Protein AF-A0A7Y6PIH4-F1 (afdb_monomer)

Secondary structure (DSSP, 8-state):
---------TTTTHHHHHHHHHHHHHHHHHHHHHHHHHHHHHHTT----HHHHHHHHHS--SSSBHHHHHHHHHHHHHHTT-HHHHHHHHHHHHHHHHHHHHHSSSPPPBGGG-

Solvent-accessible surface area (backbone atoms only — not comparable to full-atom values): 6818 Å² total; per-residue (Å²): 134,87,83,85,78,87,83,77,62,96,64,76,55,52,67,57,50,52,48,50,55,52,48,54,49,49,54,53,53,53,54,48,53,53,50,53,53,51,53,53,38,56,76,68,72,51,92,80,54,72,66,59,51,49,52,62,67,68,42,79,77,78,53,48,26,46,62,57,34,52,52,51,52,36,51,53,32,46,75,74,64,39,52,73,58,27,55,53,50,52,54,50,51,53,53,49,52,55,56,42,49,76,76,40,88,74,69,74,48,50,50,95,78,116

Mean predicted aligned error: 12.35 Å

Structure (mmCIF, N/CA/C/O backbone):
data_AF-A0A7Y6PIH4-F1
#
_entry.id   AF-A0A7Y6PIH4-F1
#
loop_
_atom_site.group_PDB
_atom_site.id
_atom_site.type_symbol
_atom_site.label_atom_id
_atom_site.label_alt_id
_atom_site.label_comp_id
_atom_site.label_asym_id
_atom_site.label_entity_id
_atom_site.label_seq_id
_atom_site.pdbx_PDB_ins_code
_atom_site.Cartn_x
_atom_site.Cartn_y
_atom_site.Cartn_z
_atom_site.occupancy
_atom_site.B_iso_or_equiv
_atom_site.auth_seq_id
_atom_site.auth_comp_id
_atom_site.auth_asym_id
_atom_site.auth_atom_id
_atom_site.pdbx_PDB_model_num
ATOM 1 N N . ILE A 1 1 ? 39.146 8.997 -51.116 1.00 45.31 1 ILE A N 1
ATOM 2 C CA . ILE A 1 1 ? 38.136 8.161 -50.426 1.00 45.31 1 ILE A CA 1
ATOM 3 C C . ILE A 1 1 ? 37.591 9.006 -49.284 1.00 45.31 1 ILE A C 1
ATOM 5 O O . ILE A 1 1 ? 38.354 9.322 -48.380 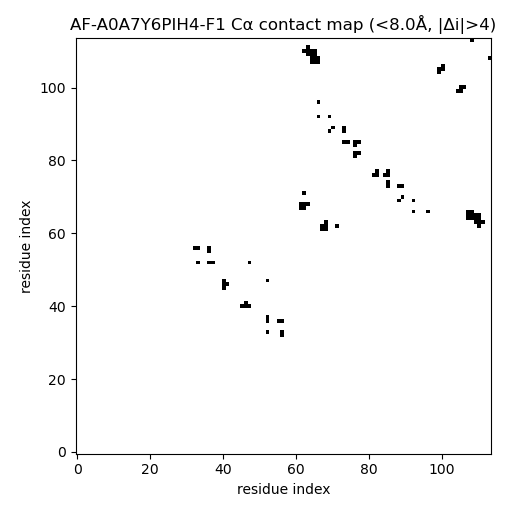1.00 45.31 1 ILE A O 1
ATOM 9 N N . PHE A 1 2 ? 36.349 9.485 -49.377 1.00 49.38 2 PHE A N 1
ATOM 10 C CA . PHE A 1 2 ? 35.722 10.224 -48.279 1.00 49.38 2 PHE A CA 1
ATOM 11 C C . PHE A 1 2 ? 35.199 9.211 -47.260 1.00 49.38 2 PHE A C 1
ATOM 13 O O . PHE A 1 2 ? 34.300 8.437 -47.572 1.00 49.38 2 PHE A O 1
ATOM 20 N N . ASN A 1 3 ? 35.784 9.196 -46.061 1.00 59.31 3 ASN A N 1
ATOM 21 C CA . ASN A 1 3 ? 35.239 8.445 -44.935 1.00 59.31 3 ASN A CA 1
ATOM 22 C C . ASN A 1 3 ? 34.071 9.239 -44.349 1.00 59.31 3 ASN A C 1
ATOM 24 O O . ASN A 1 3 ? 34.271 10.227 -43.644 1.00 59.31 3 ASN A O 1
ATOM 28 N N . SER A 1 4 ? 32.849 8.816 -44.650 1.00 68.75 4 SER A N 1
ATOM 29 C CA . SER A 1 4 ? 31.657 9.310 -43.967 1.00 68.75 4 SER A CA 1
ATOM 30 C C . SER A 1 4 ? 31.539 8.603 -42.619 1.00 68.75 4 SER A C 1
ATOM 32 O O . SER A 1 4 ? 31.382 7.385 -42.567 1.00 68.75 4 SER A O 1
ATOM 34 N N . GLN A 1 5 ? 31.623 9.360 -41.527 1.00 73.69 5 GLN A N 1
ATOM 35 C CA . GLN A 1 5 ? 31.438 8.842 -40.174 1.00 73.69 5 GLN A CA 1
ATOM 36 C C . GLN A 1 5 ? 30.097 9.333 -39.627 1.00 73.69 5 GLN A C 1
ATOM 38 O O . GLN A 1 5 ? 29.801 10.527 -39.656 1.00 73.69 5 GLN A O 1
ATOM 43 N N . ILE A 1 6 ? 29.272 8.406 -39.143 1.00 73.56 6 ILE A N 1
ATOM 44 C CA . ILE A 1 6 ? 27.998 8.730 -38.498 1.00 73.56 6 ILE A CA 1
ATOM 45 C C . ILE A 1 6 ? 28.288 9.053 -37.032 1.00 73.56 6 ILE A C 1
ATOM 47 O O . ILE A 1 6 ? 28.725 8.187 -36.275 1.00 73.56 6 ILE A O 1
ATOM 51 N N . ILE A 1 7 ? 28.042 10.300 -36.631 1.00 74.12 7 ILE A N 1
ATOM 52 C CA . ILE A 1 7 ? 28.153 10.739 -35.237 1.00 74.12 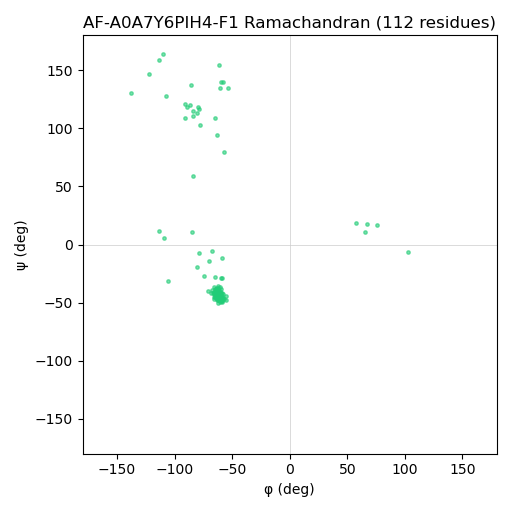7 ILE A CA 1
ATOM 53 C C . ILE A 1 7 ? 26.785 10.558 -34.582 1.00 74.12 7 ILE A C 1
ATOM 55 O O . ILE A 1 7 ? 25.849 11.299 -34.878 1.00 74.12 7 ILE A O 1
ATOM 59 N N . ILE A 1 8 ? 26.663 9.577 -33.688 1.00 71.06 8 ILE A N 1
ATOM 60 C CA . ILE A 1 8 ? 25.469 9.409 -32.854 1.00 71.06 8 ILE A CA 1
ATOM 61 C C . ILE A 1 8 ? 25.647 10.277 -31.597 1.00 71.06 8 ILE A C 1
ATOM 63 O O . ILE A 1 8 ? 26.599 10.058 -30.846 1.00 71.06 8 ILE A O 1
ATOM 67 N N . PRO A 1 9 ? 24.763 11.259 -31.335 1.00 73.69 9 PRO A N 1
ATOM 68 C CA . PRO A 1 9 ? 24.865 12.113 -30.156 1.00 73.69 9 PRO A CA 1
ATOM 69 C C . PRO A 1 9 ? 24.847 11.299 -28.859 1.00 73.69 9 PRO A C 1
ATOM 71 O O . PRO A 1 9 ? 24.026 10.393 -28.713 1.00 73.69 9 PRO A O 1
ATOM 74 N N . ALA A 1 10 ? 25.677 11.682 -27.886 1.00 68.50 10 ALA A N 1
ATOM 75 C CA . ALA A 1 10 ? 25.897 10.957 -26.626 1.00 68.50 10 ALA A CA 1
ATOM 76 C C . ALA A 1 10 ? 24.642 10.731 -25.751 1.00 68.50 10 ALA A C 1
ATOM 78 O O . ALA A 1 10 ? 24.689 9.947 -24.812 1.00 68.50 10 ALA A O 1
ATOM 79 N N . LYS A 1 11 ? 23.515 11.389 -26.060 1.00 68.88 11 LYS A N 1
ATOM 80 C CA . LYS A 1 11 ? 22.232 11.264 -25.338 1.00 68.88 11 LYS A CA 1
ATOM 81 C C . LYS A 1 11 ? 21.145 10.538 -26.131 1.00 68.88 11 LYS A C 1
ATOM 83 O O . LYS A 1 11 ? 19.992 10.461 -25.701 1.00 68.88 11 LYS A O 1
ATOM 88 N N . THR A 1 12 ? 21.490 10.015 -27.306 1.00 69.75 12 THR A N 1
ATOM 89 C CA . THR A 1 12 ? 20.560 9.260 -28.148 1.00 69.75 12 THR A CA 1
ATOM 90 C C . THR A 1 12 ? 20.177 7.981 -27.412 1.00 69.75 12 THR A C 1
ATOM 92 O O . THR A 1 12 ? 20.995 7.087 -27.233 1.00 69.75 12 THR A O 1
ATOM 95 N N . GLY A 1 13 ? 18.932 7.910 -26.940 1.00 73.75 13 GLY A N 1
ATOM 96 C CA . GLY A 1 13 ? 18.413 6.754 -26.208 1.00 73.75 13 GLY A CA 1
ATOM 97 C C . GLY A 1 13 ? 18.315 6.919 -24.690 1.00 73.75 13 GLY A C 1
ATOM 98 O O . GLY A 1 13 ? 17.682 6.069 -24.072 1.00 73.75 13 GLY A O 1
ATOM 99 N N . GLU A 1 14 ? 18.806 8.007 -24.080 1.00 83.12 14 GLU A N 1
ATOM 100 C CA . GLU A 1 14 ? 18.625 8.245 -22.631 1.00 83.12 14 GLU A CA 1
ATOM 101 C C . GLU A 1 14 ? 17.141 8.309 -22.243 1.00 83.12 14 GLU A C 1
ATOM 103 O O . GLU A 1 14 ? 16.727 7.724 -21.243 1.00 83.12 14 GLU A O 1
ATOM 108 N N . ASN A 1 15 ? 16.316 8.972 -23.062 1.00 84.50 15 ASN A N 1
ATOM 109 C CA . ASN A 1 15 ? 14.870 9.052 -22.839 1.00 84.50 15 ASN A CA 1
ATOM 110 C C . ASN A 1 15 ? 14.210 7.671 -22.922 1.00 84.50 15 ASN A C 1
ATOM 112 O O . ASN A 1 15 ? 13.398 7.323 -22.067 1.00 84.50 15 ASN A O 1
ATOM 116 N N . ARG A 1 16 ? 14.601 6.859 -23.914 1.00 87.12 16 ARG A N 1
ATOM 117 C CA . ARG A 1 16 ? 14.115 5.482 -24.063 1.00 87.12 16 ARG A CA 1
ATOM 118 C C . ARG A 1 16 ? 14.564 4.622 -22.886 1.00 87.12 16 ARG A C 1
ATOM 120 O O . ARG A 1 16 ? 13.749 3.898 -22.334 1.00 87.12 16 ARG A O 1
ATOM 127 N N . HIS A 1 17 ? 15.826 4.716 -22.480 1.00 87.44 17 HIS A N 1
ATOM 128 C CA . HIS A 1 17 ? 16.353 3.978 -21.338 1.00 87.44 17 HIS A CA 1
ATOM 129 C C . HIS A 1 17 ? 15.608 4.344 -20.049 1.00 87.44 17 HIS A C 1
ATOM 131 O O . HIS A 1 17 ? 15.111 3.457 -19.362 1.00 87.44 17 HIS A O 1
ATOM 137 N N . ARG A 1 18 ? 15.440 5.641 -19.762 1.00 88.00 18 ARG A N 1
ATOM 138 C CA . ARG A 1 18 ? 14.688 6.121 -18.594 1.00 88.00 18 ARG A CA 1
ATOM 139 C C . ARG A 1 18 ? 13.243 5.628 -18.604 1.00 88.00 18 ARG A C 1
ATOM 141 O O . ARG A 1 18 ? 12.753 5.174 -17.575 1.00 88.00 18 ARG A O 1
ATOM 148 N N . TYR A 1 19 ? 12.584 5.692 -19.760 1.00 88.25 19 TYR A N 1
ATOM 149 C CA . TYR A 1 19 ? 11.237 5.161 -19.933 1.00 88.25 19 TYR A CA 1
ATOM 150 C C . TYR A 1 19 ? 11.186 3.656 -19.650 1.00 88.25 19 TYR A C 1
ATOM 152 O O . TYR A 1 19 ? 10.366 3.227 -18.850 1.00 88.25 19 TYR A O 1
ATOM 160 N N . LEU A 1 20 ? 12.094 2.865 -20.228 1.00 92.50 20 LEU A N 1
ATOM 161 C CA . LEU A 1 20 ? 12.132 1.413 -20.028 1.00 92.50 20 LEU A CA 1
ATOM 162 C C . LEU A 1 20 ? 12.421 1.027 -18.572 1.00 92.50 20 LEU A C 1
ATOM 164 O O . LEU A 1 20 ? 11.811 0.093 -18.063 1.00 92.50 20 LEU A O 1
ATOM 168 N N . VAL A 1 21 ? 13.303 1.758 -17.884 1.00 90.88 21 VAL A N 1
ATOM 169 C CA . VAL A 1 21 ? 13.553 1.568 -16.446 1.00 90.88 21 VAL A CA 1
ATOM 170 C C . VAL A 1 21 ? 12.295 1.875 -15.632 1.00 90.88 21 VAL A C 1
ATOM 172 O O . VAL A 1 21 ? 11.933 1.101 -14.749 1.00 90.88 21 VAL A O 1
ATOM 175 N N . SER A 1 22 ? 11.602 2.975 -15.943 1.00 85.00 22 SER A N 1
ATOM 176 C CA . SER A 1 22 ? 10.342 3.329 -15.282 1.00 85.00 22 SER A CA 1
ATOM 177 C C . SER A 1 22 ? 9.242 2.302 -15.551 1.00 85.00 22 SER A C 1
ATOM 179 O O . SER A 1 22 ? 8.512 1.946 -14.635 1.00 85.00 22 SER A O 1
ATOM 181 N N . LEU A 1 23 ? 9.135 1.815 -16.788 1.00 90.44 23 LEU A N 1
ATOM 182 C CA . LEU A 1 23 ? 8.143 0.826 -17.196 1.00 90.44 23 LEU A CA 1
ATOM 183 C C . LEU A 1 23 ? 8.384 -0.517 -16.507 1.00 90.44 23 LEU A C 1
ATOM 185 O O . LEU A 1 23 ? 7.447 -1.100 -15.977 1.00 90.44 23 LEU A O 1
ATOM 189 N N . LYS A 1 24 ? 9.640 -0.978 -16.460 1.00 92.25 24 LYS A N 1
ATOM 190 C CA . LYS A 1 24 ? 10.013 -2.196 -15.733 1.00 92.25 24 LYS A CA 1
ATOM 191 C C . LYS A 1 24 ? 9.573 -2.115 -14.273 1.00 92.25 24 LYS A C 1
ATOM 193 O O . LYS A 1 24 ? 8.944 -3.037 -13.774 1.00 92.25 24 LYS A O 1
ATOM 198 N N . LYS A 1 25 ? 9.867 -0.990 -13.623 1.00 85.00 25 LYS A N 1
ATOM 199 C CA . LYS A 1 25 ? 9.475 -0.756 -12.236 1.00 85.00 25 LYS A CA 1
ATOM 200 C C . LYS A 1 25 ? 7.955 -0.723 -12.051 1.00 85.00 25 LYS A C 1
ATOM 202 O O . LYS A 1 25 ? 7.474 -1.299 -11.089 1.00 85.00 25 LYS A O 1
ATOM 207 N N . CYS A 1 26 ? 7.219 -0.085 -12.962 1.00 84.62 26 CYS A N 1
ATOM 208 C CA . CYS A 1 26 ? 5.753 -0.071 -12.934 1.00 84.62 26 CYS A CA 1
ATOM 209 C C . CYS A 1 26 ? 5.194 -1.496 -13.004 1.00 84.62 26 CYS A C 1
ATOM 211 O O . CYS A 1 26 ? 4.398 -1.880 -12.164 1.00 84.62 26 CYS A O 1
ATOM 213 N N . ILE A 1 27 ? 5.693 -2.313 -13.938 1.00 90.75 27 ILE A N 1
ATOM 214 C CA . ILE A 1 27 ? 5.277 -3.714 -14.075 1.00 90.75 27 ILE A CA 1
ATOM 215 C C . ILE A 1 27 ? 5.580 -4.508 -12.797 1.00 90.75 27 ILE A C 1
ATOM 217 O O . ILE A 1 27 ? 4.754 -5.311 -12.370 1.00 90.75 27 ILE A O 1
ATOM 221 N N . GLU A 1 28 ? 6.748 -4.302 -12.182 1.00 86.12 28 GLU A N 1
ATOM 222 C CA . GLU A 1 28 ? 7.115 -4.948 -10.915 1.00 86.12 28 GLU A CA 1
ATOM 223 C C . GLU A 1 28 ? 6.183 -4.529 -9.763 1.00 86.12 28 GLU A C 1
ATOM 225 O O . GLU A 1 28 ? 5.696 -5.396 -9.037 1.00 86.12 28 GLU A O 1
ATOM 230 N N . GLU A 1 29 ? 5.905 -3.227 -9.622 1.00 81.94 29 GLU A N 1
ATOM 231 C CA . GLU A 1 29 ? 4.999 -2.668 -8.607 1.00 81.94 29 GLU A CA 1
ATOM 232 C C . GLU A 1 29 ? 3.556 -3.197 -8.808 1.00 81.94 29 GLU A C 1
ATOM 234 O O . GLU A 1 29 ? 2.966 -3.732 -7.866 1.00 81.94 29 GLU A O 1
ATOM 239 N N . ASP A 1 30 ? 3.031 -3.165 -10.037 1.00 86.31 30 ASP A N 1
ATOM 240 C CA . ASP A 1 30 ? 1.680 -3.640 -10.380 1.00 86.31 30 ASP A CA 1
ATOM 241 C C . ASP A 1 30 ? 1.533 -5.155 -10.162 1.00 86.31 30 ASP A C 1
ATOM 243 O O . ASP A 1 30 ? 0.540 -5.629 -9.607 1.00 86.31 30 ASP A O 1
ATOM 247 N N . THR A 1 31 ? 2.553 -5.932 -10.547 1.00 89.62 31 THR A N 1
ATOM 248 C CA . THR A 1 31 ? 2.564 -7.390 -10.347 1.00 89.62 31 THR A CA 1
ATOM 249 C C . THR A 1 31 ? 2.590 -7.749 -8.864 1.00 89.62 31 THR A C 1
ATOM 251 O O . THR A 1 31 ? 1.948 -8.721 -8.466 1.00 89.62 31 THR A O 1
ATOM 254 N N . SER A 1 32 ? 3.334 -6.998 -8.043 1.00 84.44 32 SER A N 1
ATOM 255 C CA . SER A 1 32 ? 3.338 -7.198 -6.590 1.00 84.44 32 SER A CA 1
ATOM 256 C C . SER A 1 32 ? 1.950 -6.948 -6.016 1.00 84.44 32 SER A C 1
ATOM 258 O O . SER A 1 32 ? 1.399 -7.827 -5.363 1.00 84.44 32 SER A O 1
ATOM 260 N N . ARG A 1 33 ? 1.338 -5.810 -6.362 1.00 83.62 33 ARG A N 1
ATOM 261 C CA . ARG A 1 33 ? 0.014 -5.430 -5.861 1.00 83.62 33 ARG A CA 1
ATOM 262 C C . ARG A 1 33 ? -1.056 -6.470 -6.200 1.00 83.62 33 ARG A C 1
ATOM 264 O O . ARG A 1 33 ? -1.858 -6.826 -5.344 1.00 83.62 33 ARG A O 1
ATOM 271 N N . LEU A 1 34 ? -1.048 -7.010 -7.421 1.00 91.19 34 LEU A N 1
ATOM 272 C CA . LEU A 1 34 ? -1.970 -8.084 -7.810 1.00 91.19 34 LEU A CA 1
ATOM 273 C C . LEU A 1 34 ? -1.777 -9.357 -6.968 1.00 91.19 34 LEU A C 1
ATOM 275 O O . LEU A 1 34 ? -2.762 -9.968 -6.557 1.00 91.19 34 LEU A O 1
ATOM 279 N N . LYS A 1 35 ? -0.529 -9.744 -6.671 1.00 89.81 35 LYS A N 1
ATOM 280 C CA . LYS A 1 35 ? -0.241 -10.896 -5.797 1.00 89.81 35 LYS A CA 1
ATOM 281 C C . LYS A 1 35 ? -0.712 -10.659 -4.368 1.00 89.81 35 LYS A C 1
ATOM 283 O O . LYS A 1 35 ? -1.273 -11.571 -3.768 1.00 89.81 35 LYS A O 1
ATOM 288 N N . ASP A 1 36 ? -0.520 -9.455 -3.843 1.00 84.00 36 ASP A N 1
ATOM 289 C CA . ASP A 1 36 ? -0.934 -9.108 -2.484 1.00 84.00 36 ASP A CA 1
ATOM 290 C C . ASP A 1 36 ? -2.464 -9.191 -2.335 1.00 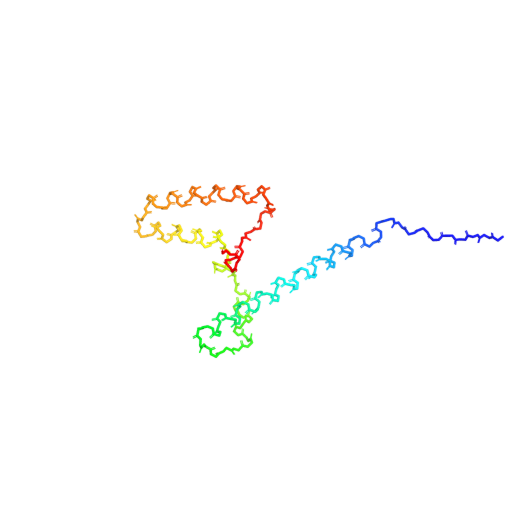84.00 36 ASP A C 1
ATOM 292 O O . ASP A 1 36 ? -2.963 -9.730 -1.345 1.00 84.00 36 ASP A O 1
ATOM 296 N N . ILE A 1 37 ? -3.221 -8.764 -3.356 1.00 86.81 37 ILE A N 1
ATOM 297 C CA . ILE A 1 37 ? -4.685 -8.935 -3.412 1.00 86.81 37 ILE A CA 1
ATOM 298 C C . ILE A 1 37 ? -5.064 -10.423 -3.395 1.00 86.81 37 ILE A C 1
ATOM 300 O O . ILE A 1 37 ? -5.914 -10.828 -2.600 1.00 86.81 37 ILE A O 1
ATOM 304 N N . MET A 1 38 ? -4.414 -11.250 -4.222 1.00 89.69 38 MET A N 1
ATOM 305 C CA . MET A 1 38 ? -4.672 -12.696 -4.256 1.00 89.69 38 MET A CA 1
ATOM 306 C C . MET A 1 38 ? -4.409 -13.353 -2.895 1.00 89.69 38 MET A C 1
ATOM 308 O O . MET A 1 38 ? -5.273 -14.061 -2.385 1.00 89.69 38 MET A O 1
ATOM 312 N N . ILE A 1 39 ? -3.265 -13.061 -2.266 1.00 87.88 39 ILE A N 1
ATOM 313 C CA . ILE A 1 39 ? -2.902 -13.588 -0.940 1.00 87.88 39 ILE A CA 1
ATOM 314 C C . ILE A 1 39 ? -3.934 -13.170 0.115 1.00 87.88 39 ILE A C 1
ATOM 316 O O . ILE A 1 39 ? -4.335 -13.977 0.955 1.00 87.88 39 ILE A O 1
ATOM 320 N N . ARG A 1 40 ? -4.401 -11.915 0.083 1.00 86.62 40 ARG A N 1
ATOM 321 C CA . ARG A 1 40 ? -5.455 -11.435 0.991 1.00 86.62 40 ARG A CA 1
ATOM 322 C C . ARG A 1 40 ? -6.744 -12.237 0.823 1.00 86.62 40 ARG A C 1
ATOM 324 O O . ARG A 1 40 ? -7.326 -12.647 1.824 1.00 86.62 40 ARG A O 1
ATOM 331 N N . PHE A 1 41 ? -7.172 -12.497 -0.409 1.00 89.94 41 PHE A N 1
ATOM 332 C CA . PHE A 1 41 ? -8.381 -13.282 -0.669 1.00 89.94 41 PHE A CA 1
ATOM 333 C C . PHE A 1 41 ? -8.226 -14.752 -0.254 1.00 89.94 41 PHE A C 1
ATOM 335 O O . PHE A 1 41 ? -9.145 -15.315 0.346 1.00 89.94 41 PHE A O 1
ATOM 342 N N . GLU A 1 42 ? -7.054 -15.350 -0.485 1.00 90.62 42 GLU A N 1
ATOM 343 C CA . GLU A 1 42 ? -6.722 -16.704 -0.022 1.00 90.62 42 GLU A CA 1
ATOM 344 C C . GLU A 1 42 ? -6.792 -16.816 1.505 1.00 90.62 42 GLU A C 1
ATOM 346 O O . GLU A 1 42 ? -7.423 -17.734 2.031 1.00 90.62 42 GLU A O 1
ATOM 351 N N . ASN A 1 43 ? -6.220 -15.846 2.224 1.00 84.56 43 ASN A N 1
ATOM 352 C CA . ASN A 1 43 ? -6.236 -15.808 3.689 1.00 84.56 43 ASN A CA 1
ATOM 353 C C . ASN A 1 43 ? -7.646 -15.639 4.274 1.00 84.56 43 ASN A C 1
ATOM 355 O O . ASN A 1 43 ? -7.910 -16.094 5.387 1.00 84.56 43 ASN A O 1
ATOM 359 N N . LEU A 1 44 ? -8.561 -15.007 3.535 1.00 86.81 44 LEU A N 1
ATOM 360 C CA . LEU A 1 44 ? -9.970 -14.885 3.916 1.00 86.81 44 LEU A CA 1
ATOM 361 C C . LEU A 1 44 ? -10.778 -16.165 3.635 1.00 86.81 44 LEU A C 1
ATOM 363 O O . LEU A 1 44 ? -11.944 -16.243 4.018 1.00 86.81 44 LEU A O 1
ATOM 367 N N . GLY A 1 45 ? -10.188 -17.165 2.968 1.00 85.69 45 GLY A N 1
ATOM 368 C CA . GLY A 1 45 ? -10.876 -18.398 2.576 1.00 85.69 45 GLY A CA 1
ATOM 369 C C . GLY A 1 45 ? -11.970 -18.179 1.525 1.00 85.69 45 GLY A C 1
ATOM 370 O O . GLY A 1 45 ? -12.845 -19.032 1.358 1.00 85.69 45 GLY A O 1
ATOM 371 N N . TYR A 1 46 ? -11.947 -17.037 0.834 1.00 84.00 46 TYR A N 1
ATOM 372 C CA . TYR A 1 46 ? -12.938 -16.667 -0.170 1.00 84.00 46 TYR A CA 1
ATOM 373 C C . TYR A 1 46 ? -12.556 -17.242 -1.538 1.00 84.00 46 TYR A C 1
ATOM 375 O O . TYR A 1 46 ? -11.398 -17.188 -1.951 1.00 84.00 46 TYR A O 1
ATOM 383 N N . LYS A 1 47 ? -13.535 -17.787 -2.268 1.00 89.88 47 LYS A N 1
ATOM 384 C CA . LYS A 1 47 ? -13.342 -18.122 -3.684 1.00 89.88 47 LYS A CA 1
ATOM 385 C C . LYS A 1 47 ? -13.486 -16.845 -4.492 1.00 89.88 47 LYS A C 1
ATOM 387 O O . LYS A 1 47 ? -14.571 -16.282 -4.503 1.00 89.88 47 LYS A O 1
ATOM 392 N N . TYR A 1 48 ? -12.427 -16.450 -5.181 1.00 93.19 48 TYR A N 1
ATOM 393 C CA . TYR A 1 48 ? -12.388 -15.216 -5.953 1.00 93.19 48 TYR A CA 1
ATOM 394 C C . TYR A 1 48 ? -12.278 -15.466 -7.458 1.00 93.19 48 TYR A C 1
ATOM 396 O O . TYR A 1 48 ? -11.826 -16.519 -7.918 1.00 93.19 48 TYR A O 1
ATOM 404 N N . THR A 1 49 ? -12.674 -14.457 -8.222 1.00 95.56 49 THR A N 1
ATOM 405 C CA . THR A 1 49 ? -12.593 -14.382 -9.680 1.00 95.56 49 THR A CA 1
ATOM 406 C C . THR A 1 49 ? -11.554 -13.352 -10.119 1.00 95.56 49 THR A C 1
ATOM 408 O O . THR A 1 49 ? -11.123 -12.496 -9.346 1.00 95.56 49 THR A O 1
ATOM 411 N N . ALA A 1 50 ? -11.140 -13.421 -11.387 1.00 95.25 50 ALA A N 1
ATOM 412 C CA . ALA A 1 50 ? -10.251 -12.414 -11.962 1.00 95.25 50 ALA A CA 1
ATOM 413 C C . ALA A 1 50 ? -10.896 -11.017 -11.969 1.00 95.25 50 ALA A C 1
ATOM 415 O O . ALA A 1 50 ? -10.203 -10.031 -11.731 1.00 95.25 50 ALA A O 1
ATOM 416 N N . ASP A 1 51 ? -12.212 -10.938 -12.187 1.00 94.75 51 ASP A N 1
ATOM 417 C CA . ASP A 1 51 ? -12.947 -9.672 -12.200 1.00 94.75 51 ASP A CA 1
ATOM 418 C C . ASP A 1 51 ? -12.931 -8.995 -10.822 1.00 94.75 51 ASP A C 1
ATOM 420 O O . ASP A 1 51 ? -12.657 -7.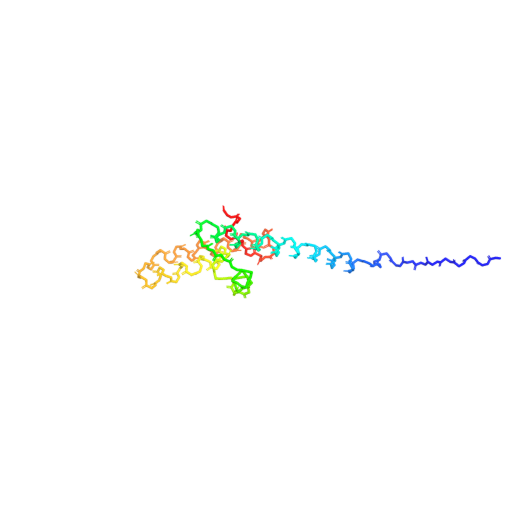802 -10.740 1.00 94.75 51 ASP A O 1
ATOM 424 N N . GLU A 1 52 ? -13.106 -9.753 -9.734 1.00 91.44 52 GLU A N 1
ATOM 425 C CA . GLU A 1 52 ? -13.018 -9.222 -8.362 1.00 91.44 52 GLU A CA 1
ATOM 426 C C . GLU A 1 52 ? -11.601 -8.740 -8.013 1.00 91.44 52 GLU A C 1
ATOM 428 O O . GLU A 1 52 ? -11.437 -7.723 -7.338 1.00 91.44 52 GLU A O 1
ATOM 433 N N . ILE A 1 53 ? -10.559 -9.429 -8.499 1.00 91.94 53 ILE A N 1
ATOM 434 C CA . ILE A 1 53 ? -9.173 -8.955 -8.349 1.00 91.94 53 ILE A CA 1
ATOM 435 C C . ILE A 1 53 ? -8.994 -7.619 -9.075 1.00 91.94 53 ILE A C 1
ATOM 437 O O . ILE A 1 53 ? -8.388 -6.699 -8.525 1.00 91.94 53 ILE A O 1
ATOM 441 N N . ILE A 1 54 ? -9.502 -7.505 -10.305 1.00 92.62 54 ILE A N 1
ATOM 442 C CA . ILE A 1 54 ? -9.398 -6.280 -11.106 1.00 92.62 54 ILE A CA 1
ATOM 443 C C . ILE A 1 54 ? -10.191 -5.145 -10.459 1.00 92.62 54 ILE A C 1
ATOM 445 O O . ILE A 1 54 ? -9.701 -4.017 -10.430 1.00 92.62 54 ILE A O 1
ATOM 449 N N . GLU A 1 55 ? -11.379 -5.421 -9.925 1.00 90.00 55 GLU A N 1
ATOM 450 C CA . GLU A 1 55 ? -12.193 -4.447 -9.199 1.00 90.00 55 GLU A CA 1
ATOM 451 C C . GLU A 1 55 ? -11.429 -3.902 -7.989 1.00 90.00 55 GLU A C 1
ATOM 453 O O . GLU A 1 55 ? -11.283 -2.687 -7.850 1.00 90.00 55 GLU A O 1
ATOM 458 N N . TYR A 1 56 ? -10.847 -4.788 -7.176 1.00 85.12 56 TYR A N 1
ATOM 459 C CA . TYR A 1 56 ? -10.058 -4.392 -6.010 1.00 85.12 56 TYR A CA 1
ATOM 460 C C . TYR A 1 56 ? -8.783 -3.631 -6.403 1.00 85.12 56 TYR A C 1
ATOM 462 O O . TYR A 1 56 ? -8.439 -2.621 -5.796 1.00 85.12 56 TYR A O 1
ATOM 470 N N . TYR A 1 57 ? -8.101 -4.064 -7.464 1.00 86.00 57 TYR A N 1
ATOM 471 C CA . TYR A 1 57 ? -6.931 -3.371 -8.003 1.00 86.00 57 TYR A CA 1
ATOM 472 C C . TYR A 1 57 ? -7.277 -1.971 -8.538 1.00 86.00 57 TYR A C 1
ATOM 474 O O . TYR A 1 57 ? -6.496 -1.027 -8.389 1.00 86.00 57 TYR A O 1
ATOM 482 N N . SER A 1 58 ? -8.442 -1.829 -9.168 1.00 84.12 58 SER A N 1
ATOM 483 C CA . SER A 1 58 ? -8.911 -0.575 -9.769 1.00 84.12 58 SER A CA 1
ATOM 484 C C . SER A 1 58 ? -9.511 0.384 -8.744 1.00 84.12 58 SER A C 1
ATOM 486 O O . SER A 1 58 ? -9.609 1.583 -9.018 1.00 84.12 58 SER A O 1
ATOM 488 N N . ALA A 1 59 ? -9.910 -0.121 -7.574 1.00 77.25 59 ALA A N 1
ATOM 489 C CA . ALA A 1 59 ? -10.394 0.705 -6.486 1.00 77.25 59 ALA A CA 1
ATOM 490 C C . ALA A 1 59 ? -9.304 1.708 -6.059 1.00 77.25 59 ALA A C 1
ATOM 492 O O . ALA A 1 59 ? -8.117 1.357 -6.000 1.00 77.25 59 ALA A O 1
ATOM 493 N N . PRO A 1 60 ? -9.680 2.966 -5.750 1.00 60.94 60 PRO A N 1
ATOM 494 C CA . PRO A 1 60 ? -8.758 3.902 -5.133 1.00 60.94 60 PRO A CA 1
ATOM 495 C C . PRO A 1 60 ? -8.186 3.249 -3.872 1.00 60.94 60 PRO A C 1
ATOM 497 O O . PRO A 1 60 ? -8.963 2.673 -3.110 1.00 60.94 60 PRO A O 1
ATOM 500 N N . PRO A 1 61 ? -6.870 3.323 -3.631 1.00 57.41 61 PRO A N 1
ATOM 501 C CA . PRO A 1 61 ? -6.254 2.699 -2.471 1.00 57.41 61 PRO A CA 1
ATOM 502 C C . PRO A 1 61 ? -6.804 3.334 -1.189 1.00 57.41 61 PRO A C 1
ATOM 504 O O . PRO A 1 61 ? -6.323 4.367 -0.726 1.00 57.41 61 PRO A O 1
ATOM 507 N N . VAL A 1 62 ? -7.837 2.731 -0.606 1.00 53.62 62 VAL A N 1
ATOM 508 C CA . VAL A 1 62 ? -8.341 3.109 0.712 1.00 53.62 62 VAL A CA 1
ATOM 509 C C . VAL A 1 62 ? -7.474 2.366 1.718 1.00 53.62 62 VAL A C 1
ATOM 511 O O . VAL A 1 62 ? -7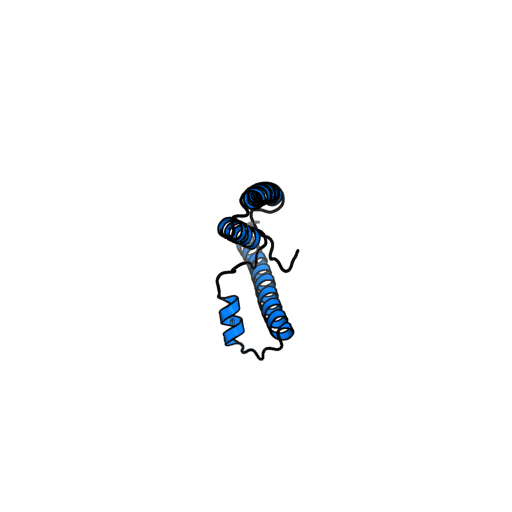.531 1.144 1.808 1.00 53.62 62 VAL A O 1
ATOM 514 N N . ASN A 1 63 ? -6.641 3.098 2.459 1.00 57.53 63 ASN A N 1
ATOM 515 C CA . ASN A 1 63 ? -5.756 2.556 3.502 1.00 57.53 63 ASN A CA 1
ATOM 516 C C . ASN A 1 63 ? -4.634 1.608 3.031 1.00 57.53 63 ASN A C 1
ATOM 518 O O . ASN A 1 63 ? -3.970 1.016 3.877 1.00 57.53 63 ASN A O 1
ATOM 522 N N . GLU A 1 64 ? -4.361 1.476 1.727 1.00 65.19 64 GLU A N 1
ATOM 523 C CA . GLU A 1 64 ? -3.213 0.673 1.248 1.00 65.19 64 GLU A CA 1
ATOM 524 C C . GLU A 1 64 ? -1.862 1.323 1.567 1.00 65.19 64 GLU A C 1
ATOM 526 O O . GLU A 1 64 ? -0.828 0.665 1.490 1.00 65.19 64 GLU A O 1
ATOM 531 N N . TYR A 1 65 ? -1.854 2.604 1.939 1.00 72.00 65 TYR A N 1
ATOM 532 C CA . TYR A 1 65 ? -0.644 3.333 2.277 1.00 72.00 65 TYR A CA 1
ATOM 533 C C . TYR A 1 65 ? -0.692 3.904 3.692 1.00 72.00 65 TYR A C 1
ATOM 535 O O . TYR A 1 65 ? -1.748 4.276 4.212 1.00 72.00 65 TYR A O 1
ATOM 543 N N . PHE A 1 66 ? 0.479 3.954 4.322 1.00 82.94 66 PHE A N 1
ATOM 544 C CA . PHE A 1 66 ? 0.642 4.270 5.732 1.00 82.94 66 PHE A CA 1
ATOM 545 C C . PHE A 1 66 ? 0.086 5.630 6.114 1.00 82.94 66 PHE A C 1
ATOM 547 O O . PHE A 1 66 ? -0.627 5.743 7.110 1.00 82.94 66 PHE A O 1
ATOM 554 N N . VAL A 1 67 ? 0.383 6.662 5.322 1.00 85.12 67 VAL A N 1
ATOM 555 C CA . VAL A 1 67 ? -0.116 8.002 5.619 1.00 85.12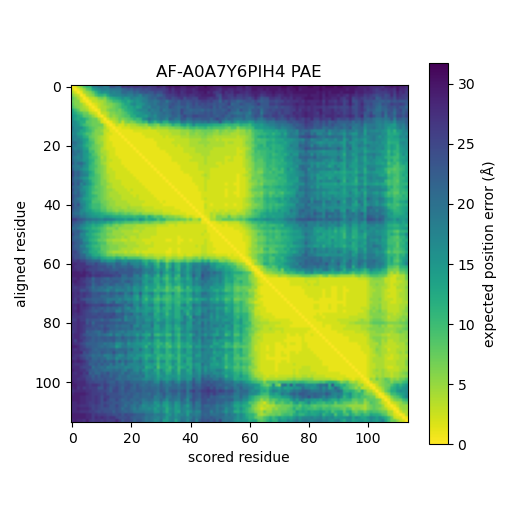 67 VAL A CA 1
ATOM 556 C C . VAL A 1 67 ? -1.634 8.046 5.493 1.00 85.12 67 VAL A C 1
ATOM 558 O O . VAL A 1 67 ? -2.275 8.550 6.413 1.00 85.12 67 VAL A O 1
ATOM 561 N N . SER A 1 68 ? -2.208 7.496 4.419 1.00 79.88 68 SER A N 1
ATOM 562 C CA . SER A 1 68 ? -3.665 7.481 4.222 1.00 79.88 68 SER A CA 1
ATOM 563 C C . SER A 1 68 ? -4.402 6.738 5.339 1.00 79.88 68 SER A C 1
ATOM 565 O O . SER A 1 68 ? -5.405 7.229 5.852 1.00 79.88 68 SER A O 1
ATOM 567 N N . PHE A 1 69 ? -3.874 5.596 5.780 1.00 85.31 69 PHE A N 1
ATOM 568 C CA . PHE A 1 69 ? -4.407 4.883 6.941 1.00 85.31 69 PHE A CA 1
ATOM 569 C C . PHE A 1 69 ? -4.332 5.725 8.218 1.00 85.31 69 PHE A C 1
ATOM 571 O O . PHE A 1 69 ? -5.313 5.810 8.953 1.00 85.31 69 PHE A O 1
ATOM 578 N N . CYS A 1 70 ? -3.192 6.369 8.495 1.00 90.31 70 CYS A N 1
ATOM 579 C CA . CYS A 1 70 ? -3.061 7.210 9.682 1.00 90.31 70 CYS A CA 1
ATOM 580 C C . CYS A 1 70 ? -4.029 8.401 9.657 1.00 90.31 70 CYS A C 1
ATOM 582 O O . CYS A 1 70 ? -4.556 8.762 10.705 1.00 90.31 70 CYS A O 1
ATOM 584 N N . GLU A 1 71 ? -4.272 9.010 8.493 1.00 90.62 71 GLU A N 1
ATOM 585 C CA . GLU A 1 71 ? -5.253 10.092 8.338 1.00 90.62 71 GLU A CA 1
ATOM 586 C C . GLU A 1 71 ? -6.676 9.610 8.632 1.00 90.62 71 GLU A C 1
ATOM 588 O O . GLU A 1 71 ? -7.382 10.249 9.412 1.00 90.62 71 GLU A O 1
ATOM 593 N N . ASN A 1 72 ? -7.065 8.450 8.098 1.00 89.50 72 ASN A N 1
ATOM 594 C CA . ASN A 1 72 ? -8.377 7.863 8.368 1.00 89.50 72 ASN A CA 1
ATOM 595 C C . ASN A 1 72 ? -8.540 7.475 9.847 1.00 89.50 72 ASN A C 1
ATOM 597 O O . ASN A 1 72 ? -9.553 7.810 10.457 1.00 89.50 72 ASN A O 1
ATOM 601 N N . LEU A 1 73 ? -7.511 6.889 10.470 1.00 92.38 73 LEU A N 1
ATOM 602 C CA . LEU A 1 73 ? -7.507 6.584 11.904 1.00 92.38 73 LEU A CA 1
ATOM 603 C C . LEU A 1 73 ? -7.655 7.848 12.770 1.00 92.38 73 LEU A C 1
ATOM 605 O O . LEU A 1 73 ? -8.348 7.836 13.787 1.00 92.38 73 LEU A O 1
ATOM 609 N N . ILE A 1 74 ? -7.006 8.952 12.388 1.00 96.06 74 ILE A N 1
ATOM 610 C CA . ILE A 1 74 ? -7.139 10.246 13.075 1.00 96.06 74 ILE A CA 1
ATOM 611 C C . ILE A 1 74 ? -8.587 10.749 12.994 1.00 96.06 74 ILE A C 1
ATOM 613 O O . ILE A 1 74 ? -9.113 11.228 14.001 1.00 96.06 74 ILE A O 1
ATOM 617 N N . GLU A 1 75 ? -9.248 10.621 11.841 1.00 94.00 75 GLU A N 1
ATOM 618 C CA . GLU A 1 75 ? -10.656 11.005 11.695 1.00 94.00 75 GLU A CA 1
ATOM 619 C C . GLU A 1 75 ? -11.601 10.115 12.507 1.00 94.00 75 GLU A C 1
ATOM 621 O O . GLU A 1 75 ? -12.480 10.635 13.197 1.00 94.00 75 GLU A O 1
ATOM 626 N N . GLU A 1 76 ? -11.386 8.799 12.529 1.00 95.50 76 GLU A N 1
ATOM 627 C CA . GLU A 1 76 ? -12.157 7.885 13.381 1.00 95.50 76 GLU A CA 1
ATOM 628 C C . GLU A 1 76 ? -12.020 8.252 14.868 1.00 95.50 76 GLU A C 1
ATOM 630 O O . GLU A 1 76 ? -13.020 8.388 15.578 1.00 95.50 76 GLU A O 1
ATOM 635 N N . LEU A 1 77 ? -10.791 8.506 15.341 1.00 97.25 77 LEU A N 1
ATOM 636 C CA . LEU A 1 77 ? -10.517 8.947 16.715 1.00 97.25 77 LEU A CA 1
ATOM 637 C C . LEU A 1 77 ? -11.214 10.270 17.053 1.00 97.25 77 LEU A C 1
ATOM 639 O O . LEU A 1 77 ? -11.720 10.437 18.170 1.00 97.25 77 LEU A O 1
ATOM 643 N N . ARG A 1 78 ? -11.263 11.202 16.096 1.00 96.88 78 ARG A N 1
ATOM 644 C CA . ARG A 1 78 ? -11.969 12.479 16.237 1.00 96.88 78 ARG A CA 1
ATOM 645 C C . ARG A 1 78 ? -13.467 12.248 16.422 1.00 96.88 78 ARG A C 1
ATOM 647 O O . ARG A 1 78 ? -14.053 12.817 17.343 1.00 96.88 78 ARG A O 1
ATOM 654 N N . GLN A 1 79 ? -14.064 11.386 15.599 1.00 96.38 79 GLN A N 1
ATOM 655 C CA . GLN A 1 79 ? -15.496 11.071 15.633 1.00 96.38 79 GLN A CA 1
ATOM 656 C C . GLN A 1 79 ? -15.926 10.418 16.952 1.00 96.38 79 GLN A C 1
ATOM 658 O O . GLN A 1 79 ? -16.984 10.754 17.482 1.00 96.38 79 GLN A O 1
ATOM 663 N N . ILE A 1 80 ? -15.089 9.557 17.541 1.00 96.88 80 ILE A N 1
ATOM 664 C CA . ILE A 1 80 ? -15.374 8.924 18.843 1.00 96.88 80 ILE A CA 1
ATOM 665 C C . ILE A 1 80 ? -14.960 9.782 20.056 1.00 96.88 80 ILE A C 1
ATOM 667 O O . ILE A 1 80 ? -14.928 9.297 21.191 1.00 96.88 80 ILE A O 1
ATOM 671 N N . GLY A 1 81 ? -14.603 11.053 19.843 1.00 96.19 81 GLY A N 1
ATOM 672 C CA . GLY A 1 81 ? -14.293 12.008 20.911 1.00 96.19 81 GLY A CA 1
ATOM 673 C C . GLY A 1 81 ? -12.919 11.826 21.570 1.00 96.19 81 GLY A C 1
ATOM 674 O O . GLY A 1 81 ? -12.669 12.378 22.645 1.00 96.19 81 GLY A O 1
ATOM 675 N N . LYS A 1 82 ? -11.985 11.089 20.955 1.00 97.25 82 LYS A N 1
ATOM 676 C CA . LYS A 1 82 ? -10.607 10.907 21.454 1.00 97.25 82 LYS A CA 1
ATOM 677 C C . LYS A 1 82 ? -9.705 12.073 21.027 1.00 97.25 82 LYS A C 1
ATOM 679 O O . LYS A 1 82 ? -8.676 11.890 20.375 1.00 97.25 82 LYS A O 1
ATOM 684 N N . ILE A 1 83 ? -10.076 13.291 21.427 1.00 95.19 83 ILE A N 1
ATOM 685 C CA . I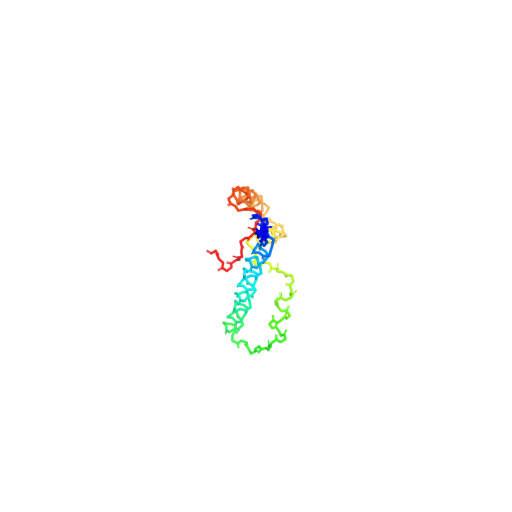LE A 1 83 ? -9.459 14.542 20.945 1.00 95.19 83 ILE A CA 1
ATOM 686 C C . ILE A 1 83 ? -7.948 14.610 21.234 1.00 95.19 83 ILE A C 1
ATOM 688 O O . ILE A 1 83 ? -7.160 14.801 20.314 1.00 95.19 83 ILE A O 1
ATOM 692 N N . ARG A 1 84 ? -7.512 14.337 22.473 1.00 96.31 84 ARG A N 1
ATOM 693 C CA . ARG A 1 84 ? -6.075 14.347 22.836 1.00 96.31 84 ARG A CA 1
ATOM 694 C C . ARG A 1 84 ? -5.245 13.328 22.042 1.00 96.31 84 ARG A C 1
ATOM 696 O O . ARG A 1 84 ? -4.096 13.586 21.679 1.00 96.31 84 ARG A O 1
ATOM 703 N N . THR A 1 85 ? -5.824 12.162 21.756 1.00 96.56 85 THR A N 1
ATOM 704 C CA . THR A 1 85 ? -5.178 11.130 20.932 1.00 96.56 85 THR A CA 1
ATOM 705 C C . THR A 1 85 ? -5.059 11.596 19.482 1.00 96.56 85 THR A C 1
ATOM 707 O O . THR A 1 85 ? -3.995 11.457 18.886 1.00 96.56 85 THR A O 1
ATOM 710 N N . THR A 1 86 ? -6.108 12.231 18.955 1.00 97.25 86 THR A N 1
ATOM 711 C CA . THR A 1 86 ? -6.143 12.825 17.607 1.00 97.25 86 THR A CA 1
ATOM 712 C C . THR A 1 86 ? -5.017 13.850 17.423 1.00 97.25 86 THR A C 1
ATOM 714 O O . THR A 1 86 ? -4.272 13.785 16.445 1.00 97.25 86 THR A O 1
ATOM 717 N N . GLU A 1 87 ? -4.827 14.759 18.384 1.00 97.12 87 GLU A N 1
ATOM 718 C CA . GLU A 1 87 ? -3.757 15.773 18.368 1.00 97.12 87 GLU A CA 1
ATOM 719 C C . GLU A 1 87 ? -2.357 15.143 18.372 1.00 97.12 87 GLU A C 1
ATOM 721 O O . GLU A 1 87 ? -1.480 15.516 17.581 1.00 97.12 87 GLU A O 1
ATOM 726 N N . THR A 1 88 ? -2.160 14.144 19.237 1.00 97.88 88 THR A N 1
ATOM 727 C CA . THR A 1 88 ? -0.893 13.411 19.360 1.00 97.88 88 THR A CA 1
ATOM 728 C C . THR A 1 88 ? -0.550 12.692 18.053 1.00 97.88 88 THR A C 1
ATOM 730 O O . THR A 1 88 ? 0.580 12.777 17.562 1.00 97.88 88 THR A O 1
ATOM 733 N N . TYR A 1 89 ? -1.533 12.018 17.454 1.00 97.56 89 TYR A N 1
ATOM 734 C CA . TYR A 1 89 ? -1.347 11.244 16.226 1.00 97.56 89 TYR A CA 1
ATOM 735 C C . TYR A 1 89 ? -1.120 12.168 15.029 1.00 97.56 89 TYR A C 1
ATOM 737 O O . TYR A 1 89 ? -0.205 11.934 14.244 1.00 97.56 89 TYR A O 1
ATOM 745 N N . THR A 1 90 ? -1.852 13.283 14.950 1.00 97.06 90 THR A N 1
ATOM 746 C CA . THR A 1 90 ? -1.647 14.320 13.927 1.00 97.06 90 THR A CA 1
ATOM 747 C C . THR A 1 90 ? -0.223 14.876 13.976 1.00 97.06 90 THR A C 1
ATOM 749 O O . THR A 1 90 ? 0.456 14.981 12.953 1.00 97.06 90 THR A O 1
ATOM 752 N N . THR A 1 91 ? 0.270 15.195 15.174 1.00 97.69 91 THR A N 1
ATOM 753 C CA . THR A 1 91 ? 1.624 15.739 15.363 1.00 97.69 91 THR A CA 1
ATOM 754 C C . THR A 1 91 ? 2.703 14.725 14.981 1.00 97.69 91 THR A C 1
ATOM 756 O O . THR A 1 91 ? 3.676 15.062 14.295 1.00 97.69 91 THR A O 1
ATOM 759 N N . THR A 1 92 ? 2.508 13.466 15.375 1.00 96.50 92 THR A N 1
ATOM 760 C CA . THR A 1 92 ? 3.408 12.358 15.032 1.00 96.50 92 THR A CA 1
ATOM 761 C C . THR A 1 92 ? 3.449 12.128 13.522 1.00 96.50 92 THR A C 1
ATOM 763 O O . THR A 1 92 ? 4.533 12.099 12.936 1.00 96.50 92 THR A O 1
ATOM 766 N N . LEU A 1 93 ? 2.285 12.063 12.867 1.00 94.25 93 LEU A N 1
ATOM 767 C CA . LEU A 1 93 ? 2.178 11.869 11.422 1.00 94.25 93 LEU A CA 1
ATOM 768 C C . LEU A 1 93 ? 2.838 13.013 10.643 1.00 94.25 93 LEU A C 1
ATOM 770 O O . LEU A 1 93 ? 3.563 12.772 9.681 1.00 94.25 93 LEU A O 1
ATOM 774 N N . ASN A 1 94 ? 2.656 14.261 11.077 1.00 93.19 94 ASN A N 1
ATOM 775 C CA . ASN A 1 94 ? 3.312 15.414 10.458 1.00 93.19 94 ASN A CA 1
ATOM 776 C C . ASN A 1 94 ? 4.841 15.346 10.567 1.00 93.19 94 ASN A C 1
ATOM 778 O O . ASN A 1 94 ? 5.551 15.664 9.607 1.00 93.19 94 ASN A O 1
ATOM 782 N N . SER A 1 95 ? 5.358 14.901 11.712 1.00 92.75 95 SER A N 1
ATOM 783 C CA . SER A 1 95 ? 6.797 14.696 11.910 1.00 92.75 95 SER A CA 1
ATOM 784 C C . SER A 1 95 ? 7.323 13.583 11.001 1.00 92.75 95 SER A C 1
ATOM 786 O O . SER A 1 95 ? 8.346 13.752 10.334 1.00 92.75 95 SER A O 1
ATOM 788 N N . PHE A 1 96 ? 6.573 12.486 10.892 1.00 89.69 96 PHE A N 1
ATOM 789 C CA . PHE A 1 96 ? 6.886 11.372 10.004 1.00 89.69 96 PHE A CA 1
ATOM 790 C C . PHE A 1 96 ? 6.894 11.779 8.523 1.00 89.69 96 PHE A C 1
ATOM 792 O O . PHE A 1 96 ? 7.860 11.500 7.816 1.00 89.69 96 PHE A O 1
ATOM 799 N N . LYS A 1 97 ? 5.878 12.518 8.054 1.00 86.44 97 LYS A N 1
ATOM 800 C CA . LYS A 1 97 ? 5.815 13.060 6.683 1.00 86.44 97 LYS A CA 1
ATOM 801 C C . LYS A 1 97 ? 7.046 13.903 6.348 1.00 86.44 97 LYS A C 1
ATOM 803 O O . LYS A 1 97 ? 7.627 13.751 5.275 1.00 86.44 97 LYS A O 1
ATOM 808 N N . ARG A 1 98 ? 7.479 14.775 7.268 1.00 87.75 98 ARG A N 1
ATOM 809 C CA . ARG A 1 98 ? 8.694 15.596 7.097 1.00 87.75 98 ARG A CA 1
ATOM 810 C C . ARG A 1 98 ? 9.951 14.736 6.993 1.00 87.75 98 ARG A C 1
ATOM 812 O O . ARG A 1 98 ? 10.763 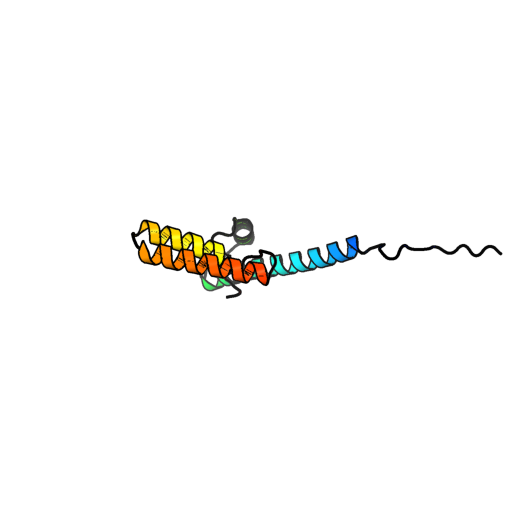14.962 6.100 1.00 87.75 98 ARG A O 1
ATOM 819 N N . PHE A 1 99 ? 10.085 13.734 7.860 1.00 84.50 99 PHE A N 1
ATOM 820 C CA . PHE A 1 99 ? 11.188 12.775 7.807 1.00 84.50 99 PHE A CA 1
ATOM 821 C C . PHE A 1 99 ? 11.220 12.003 6.479 1.00 84.50 99 PHE A C 1
ATOM 823 O O . PHE A 1 99 ? 12.270 11.894 5.844 1.00 84.50 99 PHE A O 1
ATOM 830 N N . MET A 1 100 ? 10.064 11.525 6.017 1.00 78.56 100 MET A N 1
ATOM 831 C CA . MET A 1 100 ? 9.930 10.796 4.757 1.00 78.56 100 MET A CA 1
ATOM 832 C C . MET A 1 100 ? 10.259 11.664 3.547 1.00 78.56 100 MET A C 1
ATOM 834 O O . MET A 1 100 ? 11.049 11.235 2.711 1.00 78.56 100 MET A O 1
ATOM 838 N N . ASN A 1 101 ? 9.751 12.898 3.486 1.00 70.25 101 ASN A N 1
ATOM 839 C CA . ASN A 1 101 ? 10.037 13.840 2.398 1.00 70.25 101 ASN A CA 1
ATOM 840 C C . ASN A 1 101 ? 11.532 14.165 2.254 1.00 70.25 101 ASN A C 1
ATOM 842 O O . ASN A 1 101 ? 11.994 14.429 1.145 1.00 70.25 101 ASN A O 1
ATOM 846 N N . PHE A 1 102 ? 12.300 14.108 3.345 1.00 56.72 102 PHE A N 1
ATOM 847 C CA . PHE A 1 102 ? 13.752 14.288 3.317 1.00 56.72 102 PHE A CA 1
ATOM 848 C C . PHE A 1 102 ? 14.498 13.068 2.740 1.00 56.72 102 PHE A C 1
ATOM 850 O O . PHE A 1 102 ? 15.587 13.207 2.187 1.00 56.72 102 PHE A O 1
ATOM 857 N N . ARG A 1 103 ? 13.922 11.863 2.852 1.00 56.84 103 ARG A N 1
ATOM 858 C CA . ARG A 1 103 ? 14.584 10.584 2.523 1.00 56.84 103 ARG A CA 1
ATOM 859 C C . ARG A 1 103 ? 14.106 9.935 1.221 1.00 56.84 103 ARG A C 1
ATOM 861 O O . ARG A 1 103 ? 14.880 9.251 0.557 1.00 56.84 103 ARG A O 1
ATOM 868 N N . LYS A 1 104 ? 12.840 10.123 0.851 1.00 54.41 104 LYS A N 1
ATOM 869 C CA . LYS A 1 104 ? 12.193 9.619 -0.369 1.00 54.41 104 LYS A CA 1
ATOM 870 C C . LYS A 1 104 ? 11.322 10.754 -0.914 1.00 54.41 104 LYS A C 1
ATOM 872 O O . LYS A 1 104 ? 10.550 11.325 -0.161 1.00 54.41 104 LYS A O 1
ATOM 877 N N . LYS A 1 105 ? 11.424 11.089 -2.208 1.00 56.25 105 LYS A N 1
ATOM 878 C CA . LYS A 1 105 ? 10.598 12.119 -2.882 1.00 56.25 105 LYS A CA 1
ATOM 879 C C . LYS A 1 105 ? 9.086 11.819 -2.766 1.00 56.25 105 LYS A C 1
ATOM 881 O O . LYS A 1 105 ? 8.510 11.279 -3.703 1.00 56.25 105 LYS A O 1
ATOM 886 N N . GLY A 1 106 ? 8.464 12.127 -1.629 1.00 54.75 106 GLY A N 1
ATOM 887 C CA . GLY A 1 106 ? 7.013 12.160 -1.424 1.00 54.75 106 GLY A CA 1
ATOM 888 C C . GLY A 1 106 ? 6.234 10.873 -1.708 1.00 54.75 106 GLY A C 1
ATOM 889 O O . GLY A 1 106 ? 5.031 10.960 -1.920 1.00 54.75 106 GLY A O 1
ATOM 890 N N . ARG A 1 107 ? 6.875 9.695 -1.758 1.00 59.53 107 ARG A N 1
ATOM 891 C CA . ARG A 1 107 ? 6.153 8.427 -1.957 1.00 59.53 107 ARG A CA 1
ATOM 892 C C . ARG A 1 107 ? 5.740 7.857 -0.604 1.00 59.53 107 ARG A C 1
ATOM 894 O O . ARG A 1 107 ? 6.613 7.577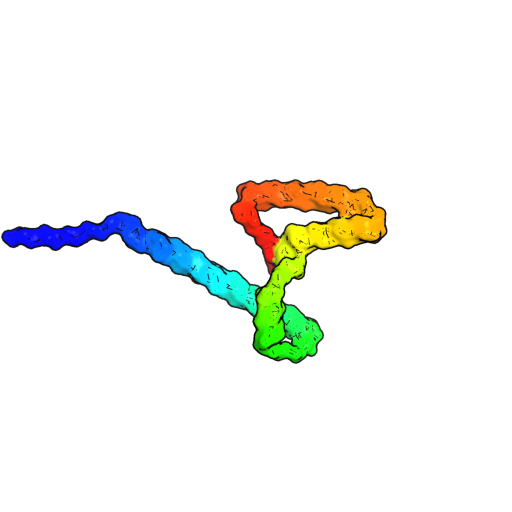 0.220 1.00 59.53 107 ARG A O 1
ATOM 901 N N . ASP A 1 108 ? 4.432 7.723 -0.407 1.00 66.69 108 ASP A N 1
ATOM 902 C CA . ASP A 1 108 ? 3.834 7.051 0.745 1.00 66.69 108 ASP A CA 1
ATOM 903 C C . ASP A 1 108 ? 4.260 5.570 0.791 1.00 66.69 108 ASP A C 1
ATOM 905 O O . ASP A 1 108 ? 4.669 4.997 -0.225 1.00 66.69 108 ASP A O 1
ATOM 909 N N . ILE A 1 109 ? 4.251 4.970 1.979 1.00 70.88 109 ILE A N 1
ATOM 910 C CA . ILE A 1 109 ? 4.709 3.595 2.200 1.00 70.88 109 ILE A CA 1
ATOM 911 C C . ILE A 1 109 ? 3.506 2.669 2.049 1.00 70.88 109 ILE A C 1
ATOM 913 O O . ILE A 1 109 ? 2.556 2.845 2.807 1.00 70.88 109 ILE A O 1
ATOM 917 N N . PRO A 1 110 ? 3.519 1.693 1.124 1.00 67.19 110 PRO A N 1
ATOM 918 C CA . PRO A 1 110 ? 2.470 0.683 1.096 1.00 67.19 110 PRO A CA 1
ATOM 919 C C . PRO A 1 110 ? 2.466 -0.079 2.424 1.00 67.19 110 PRO A C 1
ATOM 921 O O . PRO A 1 110 ? 3.534 -0.457 2.908 1.00 67.19 110 PRO A O 1
ATOM 924 N N . PHE A 1 111 ? 1.292 -0.298 3.007 1.00 62.69 111 PHE A N 1
ATOM 925 C CA . PHE A 1 111 ? 1.125 -0.921 4.322 1.00 62.69 111 PHE A CA 1
ATOM 926 C C . PHE A 1 111 ? 1.726 -2.331 4.385 1.00 62.69 111 PHE A C 1
ATOM 928 O O . PHE A 1 111 ? 2.236 -2.727 5.424 1.00 62.69 111 PHE A O 1
ATOM 935 N N . ASP A 1 112 ? 1.766 -3.036 3.252 1.00 55.47 112 ASP A N 1
ATOM 936 C CA . ASP A 1 112 ? 2.381 -4.363 3.116 1.00 55.47 112 ASP A CA 1
ATOM 937 C C . ASP A 1 112 ? 3.920 -4.357 3.279 1.00 55.47 112 ASP A C 1
ATOM 939 O O . ASP A 1 112 ? 4.551 -5.410 3.294 1.00 55.47 112 ASP A O 1
ATOM 943 N N . ASN A 1 113 ? 4.545 -3.177 3.399 1.00 47.88 113 ASN A N 1
ATOM 944 C CA . ASN A 1 113 ? 5.991 -3.001 3.579 1.00 47.88 113 ASN A CA 1
ATOM 945 C C . ASN A 1 113 ? 6.392 -2.415 4.952 1.00 47.88 113 ASN A C 1
ATOM 947 O O . ASN A 1 113 ? 7.539 -1.974 5.097 1.00 47.88 113 ASN A O 1
ATOM 951 N N . ILE A 1 114 ? 5.471 -2.336 5.920 1.00 52.59 114 ILE A N 1
ATOM 952 C CA . ILE A 1 114 ? 5.733 -1.900 7.309 1.00 52.59 114 ILE A CA 1
ATOM 953 C C . ILE A 1 114 ? 5.742 -3.110 8.230 1.00 52.59 114 ILE A C 1
ATOM 955 O O . ILE A 1 114 ? 6.685 -3.183 9.050 1.00 52.59 114 ILE A O 1
#

Organism: Phocaeicola vulgatus (NCBI:txid821)

InterPro domains:
  IPR010998 Integrase/recombinase, N-terminal [G3DSA:1.10.150.130] (60-114)
  IPR025269 Phage integrase SAM-like domain [PF13102] (66-114)

Foldseek 3Di:
DDDDDDDDDPCVCVVVVVVVVVVVVVCVVLVVLLVVLVVVCVVVVHDDDPVVSVVVSPDDPCLQFDLNVLVVVLVVCVVVPVVVVSVVSVVVSVVVQVVCVVPPVRDTHGPVRD

Sequence (114 aa):
IFNSQIIIPAKTGENRHRYLVSLKKCIEEDTSRLKDIMIRFENLGYKYTADEIIEYYSAPPVNEYFVSFCENLIEELRQIGKIRTTETYTTTLNSFKRFMNFRKKGRDIPFDNI

Radius of gyration: 22.57 Å; Cα contacts (8 Å, |Δi|>4): 52; chains: 1; bounding box: 54×34×73 Å

pLDDT: mean 82.05, std 13.86, range [45.31, 97.88]